Protein AF-A0A242DEB0-F1 (afdb_monomer)

Foldseek 3Di:
DPDWDWDDDPQWIWIWDDDPFKIKIKTFHAPDQQDPVNVQVCCCVPVVDGPVQKDKAQCVVVVCVVVVDDPPGRTPGIMMIMGGDDDD

Sequence (88 aa):
MKLLKLYAYDRTKIIYADRFDTIDLLLLNRKRKISHQEVDTIIHRLLKVDREAVNVNVGYKKQIMEAGLRPKEDYKDIIAIEYKVPKE

pLDDT: mean 93.66, std 6.36, range [60.88, 98.25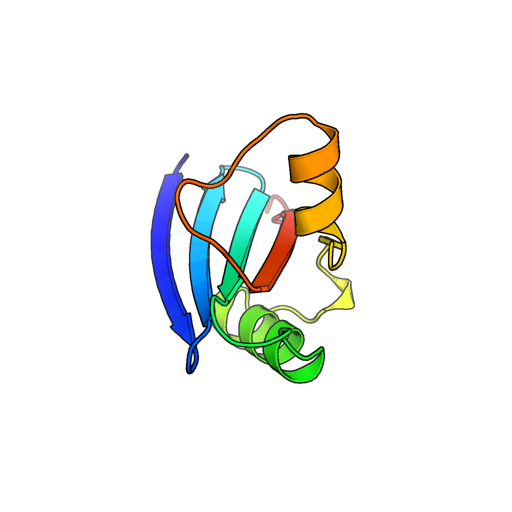]

Secondary structure (DSSP, 8-state):
--EEEEEEETTEEEEEEEETTEEEEEEEESSSPPPHHHHHHHHHHHHSS-GGGSEEETTHHHHHHHTT---SS--SEEEEEEEEPPP-

Nearest PDB structures (foldseek):
  1k3s-assembly1_A  TM=4.068E-01  e=1.869E-01  Salmonella enterica
  3rpx-assembly1_A  TM=7.996E-01  e=2.719E+00  Homo sapiens
  6szw-assembly1_A  TM=7.502E-01  e=3.238E+00  Homo sapiens
  1p32-assembly1_A  TM=7.261E-01  e=2.566E+00  Homo sapiens
  6szw-assembly1_B  TM=7.840E-01  e=3.856E+00  Homo sapiens

Mean predicted aligned error: 3.43 Å

Radius of gyration: 12.83 Å; Cα contacts (8 Å, |Δi|>4): 150; chains: 1; bounding box: 31×28×32 Å

Solvent-accessible surface area (backbone atoms only — not comparable to full-atom values): 5062 Å² total; per-residue (Å²): 118,81,45,77,50,81,50,73,55,96,76,32,38,31,43,39,39,34,36,97,56,34,38,37,38,42,39,39,16,57,84,45,76,81,49,70,68,58,51,46,52,49,41,38,71,75,70,72,43,61,67,89,70,39,51,75,37,79,59,40,49,59,54,41,47,74,72,68,50,74,70,97,60,81,54,62,25,33,33,39,34,43,31,70,55,80,84,130

Structure (mmCIF, N/CA/C/O backbone):
data_AF-A0A242DEB0-F1
#
_entry.id   AF-A0A242DEB0-F1
#
loop_
_atom_site.group_PDB
_atom_site.id
_atom_site.type_symbol
_atom_site.label_atom_id
_atom_site.label_alt_id
_atom_site.label_comp_id
_atom_site.label_asym_id
_atom_site.label_entity_id
_atom_site.label_seq_id
_atom_site.pdbx_PDB_ins_code
_atom_site.Cartn_x
_atom_site.Cartn_y
_atom_site.Cartn_z
_atom_site.occupancy
_atom_site.B_iso_or_equiv
_atom_site.auth_seq_id
_atom_site.auth_comp_id
_atom_site.auth_asym_id
_atom_site.auth_atom_id
_atom_site.pdbx_PDB_model_num
ATOM 1 N N . MET A 1 1 ? 2.489 3.314 -18.338 1.00 62.78 1 MET A N 1
ATOM 2 C CA . MET A 1 1 ? 1.507 3.502 -17.251 1.00 62.78 1 MET A CA 1
ATOM 3 C C . MET A 1 1 ? 0.194 3.861 -17.911 1.00 62.78 1 MET A C 1
ATOM 5 O O . MET A 1 1 ? 0.179 4.815 -18.679 1.00 62.78 1 MET A O 1
ATOM 9 N N . LYS A 1 2 ? -0.845 3.054 -17.706 1.00 79.50 2 LYS A N 1
ATOM 10 C CA . LYS A 1 2 ? -2.150 3.232 -18.349 1.00 79.50 2 LYS A CA 1
ATOM 11 C C . LYS A 1 2 ? -2.991 4.267 -17.603 1.00 79.50 2 LYS A C 1
ATOM 13 O O . LYS A 1 2 ? -3.725 5.024 -18.227 1.00 79.50 2 LYS A O 1
ATOM 18 N N . LEU A 1 3 ? -2.847 4.331 -16.278 1.00 88.62 3 LEU A N 1
ATOM 19 C CA . LEU A 1 3 ? -3.639 5.217 -15.433 1.00 88.62 3 LEU A CA 1
ATOM 20 C C . LEU A 1 3 ? -2.927 5.509 -14.104 1.00 88.62 3 LEU A C 1
ATOM 22 O O . LEU A 1 3 ? -2.362 4.611 -13.487 1.00 88.62 3 LEU A O 1
ATOM 26 N N . LEU A 1 4 ? -3.000 6.761 -13.647 1.00 93.56 4 LEU A N 1
ATOM 27 C CA . LEU A 1 4 ? -2.626 7.167 -12.292 1.00 93.56 4 LEU A CA 1
ATOM 28 C C . LEU A 1 4 ? -3.833 7.826 -11.633 1.00 93.56 4 LEU A C 1
ATOM 30 O O . LEU A 1 4 ? -4.416 8.755 -12.194 1.00 93.56 4 LEU A O 1
ATOM 34 N N . LYS A 1 5 ? -4.204 7.355 -10.445 1.00 95.88 5 LYS A N 1
ATOM 35 C CA . LYS A 1 5 ? -5.283 7.931 -9.640 1.00 95.88 5 LYS A CA 1
ATOM 36 C C . LYS A 1 5 ? -4.816 8.152 -8.209 1.00 95.88 5 LYS A C 1
ATOM 38 O O . LYS A 1 5 ? -3.981 7.418 -7.686 1.00 95.88 5 LYS A O 1
ATOM 43 N N . LEU A 1 6 ? -5.374 9.176 -7.576 1.00 96.56 6 LEU A N 1
ATOM 44 C CA . LEU A 1 6 ? -5.159 9.464 -6.165 1.00 96.56 6 LEU A CA 1
ATOM 45 C C . LEU A 1 6 ? -6.463 9.214 -5.422 1.00 96.56 6 LEU A C 1
ATOM 47 O O . LEU A 1 6 ? -7.505 9.755 -5.788 1.00 96.56 6 LEU A O 1
ATOM 51 N N . TYR A 1 7 ? -6.384 8.410 -4.372 1.00 96.44 7 TYR A N 1
ATOM 52 C CA . TYR A 1 7 ? -7.493 8.147 -3.470 1.00 96.44 7 TYR A CA 1
ATOM 53 C C . TYR A 1 7 ? -7.112 8.541 -2.046 1.00 96.44 7 TYR A C 1
ATOM 55 O O . TYR A 1 7 ? -5.940 8.730 -1.706 1.00 96.44 7 TYR A O 1
ATOM 63 N N . ALA A 1 8 ? -8.126 8.645 -1.198 1.00 95.31 8 ALA A N 1
ATOM 64 C CA . ALA A 1 8 ? -7.955 8.776 0.234 1.00 95.31 8 ALA A CA 1
ATOM 65 C C . ALA A 1 8 ? -8.907 7.812 0.940 1.00 95.31 8 ALA A C 1
ATOM 67 O O . ALA A 1 8 ? -10.056 7.645 0.528 1.00 95.31 8 ALA A O 1
ATOM 68 N N . TYR A 1 9 ? -8.418 7.198 2.009 1.00 95.38 9 TYR A N 1
ATOM 69 C CA . TYR A 1 9 ? -9.214 6.417 2.942 1.00 95.38 9 TYR A CA 1
ATOM 70 C C . TYR A 1 9 ? -8.854 6.875 4.356 1.00 95.38 9 TYR A C 1
ATOM 72 O O . TYR A 1 9 ? -7.709 6.725 4.782 1.00 95.38 9 TYR A O 1
ATOM 80 N N . ASP A 1 10 ? -9.803 7.510 5.050 1.00 90.88 10 ASP A N 1
ATOM 81 C CA . ASP A 1 10 ? -9.548 8.241 6.301 1.00 90.88 10 ASP A CA 1
ATOM 82 C C . ASP A 1 10 ? -8.359 9.223 6.157 1.00 90.88 10 ASP A C 1
ATOM 84 O O . ASP A 1 10 ? -8.458 10.241 5.471 1.00 90.88 10 ASP A O 1
ATOM 88 N N . ARG A 1 11 ? -7.214 8.915 6.778 1.00 93.00 11 ARG A N 1
ATOM 89 C CA . ARG A 1 11 ? -5.985 9.726 6.769 1.00 93.00 11 ARG A CA 1
ATOM 90 C C . ARG A 1 11 ? -4.873 9.118 5.916 1.00 93.00 11 ARG A C 1
ATOM 92 O O . ARG A 1 11 ? -3.772 9.673 5.880 1.00 93.00 11 ARG A O 1
ATOM 99 N N . THR A 1 12 ? -5.148 8.000 5.252 1.00 97.25 12 THR A N 1
ATOM 100 C CA . THR A 1 12 ? -4.222 7.321 4.350 1.00 97.25 12 THR A CA 1
ATOM 101 C C . THR A 1 12 ? -4.458 7.812 2.929 1.00 97.25 12 THR A C 1
ATOM 103 O O . THR A 1 12 ? -5.541 7.655 2.363 1.00 97.25 12 THR A O 1
ATOM 106 N N . LYS A 1 13 ? -3.430 8.429 2.347 1.00 97.31 13 LYS A N 1
ATOM 107 C CA . LYS A 1 13 ? -3.392 8.754 0.920 1.00 97.31 13 LYS A CA 1
ATOM 108 C C . LYS A 1 13 ? -2.982 7.502 0.159 1.00 97.31 13 LYS A C 1
ATOM 110 O O . LYS A 1 13 ? -2.095 6.782 0.605 1.00 97.31 13 LYS A O 1
ATOM 115 N N . ILE A 1 14 ? -3.610 7.257 -0.979 1.00 98.25 14 ILE A N 1
ATOM 116 C CA . ILE A 1 14 ? -3.363 6.067 -1.787 1.00 98.25 14 ILE A CA 1
ATOM 117 C C . ILE A 1 14 ? -3.019 6.535 -3.193 1.00 98.25 14 ILE A C 1
ATOM 119 O O . ILE A 1 14 ? -3.825 7.197 -3.850 1.00 98.25 14 ILE A O 1
ATOM 123 N N . ILE A 1 15 ? -1.819 6.198 -3.646 1.00 97.25 15 ILE A N 1
ATOM 124 C CA . ILE A 1 15 ? -1.426 6.354 -5.043 1.00 97.25 15 ILE A CA 1
ATOM 125 C C . ILE A 1 15 ? -1.756 5.044 -5.740 1.00 97.25 15 ILE A C 1
ATOM 127 O O . ILE A 1 15 ? -1.240 4.006 -5.347 1.00 97.25 15 ILE A O 1
ATOM 131 N N . TYR A 1 16 ? -2.619 5.103 -6.745 1.00 97.50 16 TYR A N 1
ATOM 132 C CA . TYR A 1 16 ? -3.008 3.971 -7.574 1.00 97.50 16 TYR A CA 1
ATOM 133 C C . TYR A 1 16 ? -2.336 4.116 -8.935 1.00 97.50 16 TYR A C 1
ATOM 135 O O . TYR A 1 16 ? -2.620 5.083 -9.648 1.00 97.50 16 TYR A O 1
ATOM 143 N N . ALA A 1 17 ? -1.470 3.177 -9.297 1.00 96.44 17 ALA A N 1
ATOM 144 C CA . ALA A 1 17 ? -0.780 3.153 -10.578 1.00 96.44 17 ALA A CA 1
ATOM 145 C C . ALA A 1 17 ? -1.123 1.865 -11.334 1.00 96.44 17 ALA A C 1
ATOM 147 O O . ALA A 1 17 ? -0.728 0.775 -10.940 1.00 96.44 17 ALA A O 1
ATOM 148 N N . ASP A 1 18 ? -1.846 2.008 -12.440 1.00 94.06 18 ASP A N 1
ATOM 149 C CA . ASP A 1 18 ? -2.147 0.924 -13.372 1.00 94.06 18 ASP A CA 1
ATOM 150 C C . ASP A 1 18 ? -1.046 0.853 -14.436 1.00 94.06 18 ASP A C 1
ATOM 152 O O . ASP A 1 18 ? -0.791 1.802 -15.203 1.00 94.06 18 ASP A O 1
ATOM 156 N N . ARG A 1 19 ? -0.371 -0.287 -14.472 1.00 90.31 19 ARG A N 1
ATOM 157 C CA . ARG A 1 19 ? 0.551 -0.711 -15.517 1.00 90.31 19 ARG A CA 1
ATOM 158 C C . ARG A 1 19 ? -0.101 -1.883 -16.255 1.00 90.31 19 ARG A C 1
ATOM 160 O O . ARG A 1 19 ? -0.900 -2.614 -15.695 1.00 90.31 19 ARG A O 1
ATOM 167 N N . PHE A 1 20 ? 0.281 -2.083 -17.516 1.00 85.31 20 PHE A N 1
ATOM 168 C CA . PHE A 1 20 ? -0.358 -3.064 -18.405 1.00 85.31 20 PHE A CA 1
ATOM 169 C C . PHE A 1 20 ? -0.575 -4.453 -17.780 1.00 85.31 20 PHE A C 1
ATOM 171 O O . PHE A 1 20 ? -1.634 -5.032 -17.985 1.00 85.31 20 PHE A O 1
ATOM 178 N N . ASP A 1 21 ? 0.390 -4.936 -16.993 1.00 91.81 21 ASP A N 1
ATOM 179 C CA . ASP A 1 21 ? 0.356 -6.267 -16.379 1.00 91.81 21 ASP A CA 1
ATOM 180 C C . ASP A 1 21 ? 0.200 -6.222 -14.844 1.00 91.81 21 ASP A C 1
ATOM 182 O O . ASP A 1 21 ? 0.042 -7.259 -14.197 1.00 91.81 21 ASP A O 1
ATOM 186 N N . THR A 1 22 ? 0.285 -5.037 -14.229 1.00 95.06 22 THR A N 1
ATOM 187 C CA . THR A 1 22 ? 0.299 -4.891 -12.767 1.00 95.06 22 THR A CA 1
ATOM 188 C C . THR A 1 22 ? -0.400 -3.623 -12.300 1.00 95.06 22 T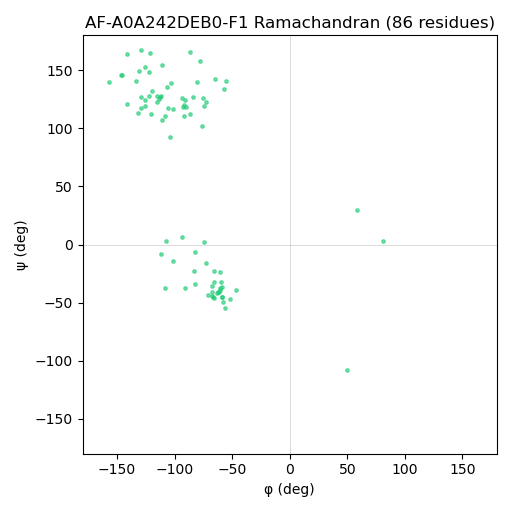HR A C 1
ATOM 190 O O . THR A 1 22 ? -0.313 -2.573 -12.927 1.00 95.06 22 THR A O 1
ATOM 193 N N . ILE A 1 23 ? -1.047 -3.690 -11.143 1.00 96.44 23 ILE A N 1
ATOM 194 C CA . ILE A 1 23 ? -1.562 -2.519 -10.439 1.00 96.44 23 ILE A CA 1
ATOM 195 C C . ILE A 1 23 ? -0.779 -2.364 -9.140 1.00 96.44 23 IL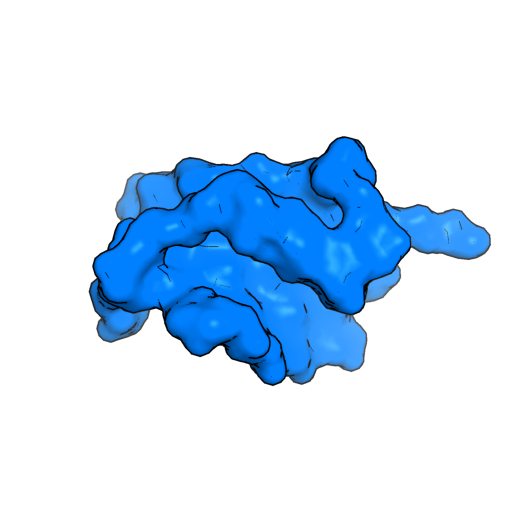E A C 1
ATOM 197 O O . ILE A 1 23 ? -0.740 -3.285 -8.326 1.00 96.44 23 ILE A O 1
ATOM 201 N N . ASP A 1 24 ? -0.199 -1.186 -8.925 1.00 97.12 24 ASP A N 1
ATOM 202 C CA . ASP A 1 24 ? 0.480 -0.847 -7.679 1.00 97.12 24 ASP A CA 1
ATOM 203 C C . ASP A 1 24 ? -0.343 0.136 -6.862 1.00 97.12 24 ASP A C 1
ATOM 205 O O . ASP A 1 24 ? -0.815 1.158 -7.373 1.00 97.12 24 ASP A O 1
ATOM 209 N N . LEU A 1 25 ? -0.442 -0.135 -5.565 1.00 97.88 25 LEU A N 1
ATOM 210 C CA . LEU A 1 25 ? -0.938 0.818 -4.587 1.00 97.88 25 LEU A CA 1
ATOM 211 C C . LEU A 1 25 ? 0.198 1.229 -3.656 1.00 97.88 25 LEU A C 1
ATOM 213 O O . LEU A 1 25 ? 0.833 0.384 -3.025 1.00 97.88 25 LEU A O 1
ATOM 217 N N . LEU A 1 26 ? 0.412 2.535 -3.514 1.00 97.50 26 LEU A N 1
ATOM 218 C CA . LEU A 1 26 ? 1.265 3.087 -2.468 1.00 97.50 26 LEU A CA 1
ATOM 219 C C . LEU A 1 26 ? 0.395 3.780 -1.427 1.00 97.50 26 LEU A C 1
ATOM 221 O O . LEU A 1 26 ? -0.204 4.825 -1.691 1.00 97.50 26 LEU A O 1
ATOM 225 N N . LEU A 1 27 ? 0.324 3.183 -0.245 1.00 97.88 27 LEU A N 1
ATOM 226 C CA . LEU A 1 27 ? -0.437 3.692 0.882 1.00 97.88 27 LEU A CA 1
ATOM 227 C C . LEU A 1 27 ? 0.493 4.526 1.758 1.00 97.88 27 LEU A C 1
ATOM 229 O O . LEU A 1 27 ? 1.550 4.066 2.187 1.00 97.88 27 LEU A O 1
ATOM 233 N N . LEU A 1 28 ? 0.084 5.758 2.026 1.00 97.06 28 LEU A N 1
ATOM 234 C CA . LEU A 1 28 ? 0.889 6.782 2.671 1.00 97.06 28 LEU A CA 1
ATOM 235 C C . LEU A 1 28 ? 0.112 7.385 3.836 1.00 97.06 28 LEU A C 1
ATOM 237 O O . LEU A 1 28 ? -0.913 8.041 3.633 1.00 97.06 28 LEU A O 1
ATOM 241 N N . ASN A 1 29 ? 0.619 7.229 5.059 1.00 97.06 29 ASN A N 1
ATOM 242 C CA . ASN A 1 29 ? 0.013 7.845 6.236 1.00 97.06 29 ASN A CA 1
ATOM 243 C C . ASN A 1 29 ? 1.038 8.678 7.006 1.00 97.06 29 ASN A C 1
ATOM 245 O O . ASN A 1 29 ? 2.092 8.197 7.419 1.00 97.06 29 ASN A O 1
ATOM 249 N N . ARG A 1 30 ? 0.725 9.960 7.216 1.00 95.62 30 ARG A N 1
ATOM 250 C CA . ARG A 1 30 ? 1.617 10.890 7.927 1.00 95.62 30 ARG A CA 1
ATOM 251 C C . ARG A 1 30 ? 1.507 10.805 9.446 1.00 95.62 30 ARG A C 1
ATOM 253 O O . ARG A 1 30 ? 2.424 11.224 10.135 1.00 95.62 30 ARG A O 1
ATOM 260 N N . LYS A 1 31 ? 0.390 10.307 9.982 1.00 95.00 31 LYS A N 1
ATOM 261 C CA . LYS A 1 31 ? 0.070 10.439 11.413 1.00 95.00 31 LYS A CA 1
ATOM 262 C C . LYS A 1 31 ? 0.189 9.132 12.188 1.00 95.00 31 LYS A C 1
ATOM 264 O O . LYS A 1 31 ? 0.609 9.156 13.340 1.00 95.00 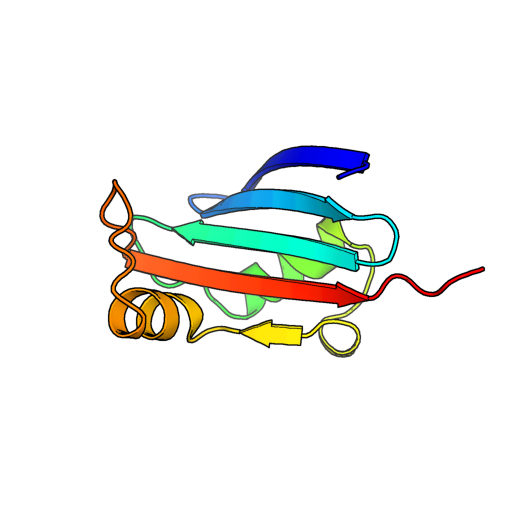31 LYS A O 1
ATOM 269 N N . ARG A 1 32 ? -0.186 7.999 11.590 1.00 95.56 32 ARG A N 1
ATOM 270 C CA . ARG A 1 32 ? -0.255 6.700 12.278 1.00 95.56 32 ARG A CA 1
ATOM 271 C C . ARG A 1 32 ? 0.223 5.552 11.397 1.00 95.56 32 ARG A C 1
ATOM 273 O O . ARG A 1 32 ? 0.311 5.706 10.184 1.00 95.56 32 ARG A O 1
ATOM 280 N N . LYS A 1 33 ? 0.505 4.409 12.032 1.00 96.56 33 LYS A N 1
ATOM 281 C CA . LYS A 1 33 ? 0.645 3.136 11.319 1.00 96.56 33 LYS A CA 1
ATOM 282 C C . LYS A 1 33 ? -0.686 2.737 10.692 1.00 96.56 33 LYS A C 1
ATOM 284 O O . LYS A 1 33 ? -1.741 2.955 11.297 1.00 96.56 33 LYS A O 1
ATOM 289 N N . ILE A 1 34 ? -0.618 2.167 9.500 1.00 97.00 34 ILE A N 1
ATOM 290 C CA . ILE A 1 34 ? -1.781 1.681 8.762 1.00 97.00 34 ILE A CA 1
ATOM 291 C C . ILE A 1 34 ? -2.087 0.272 9.278 1.00 97.00 34 ILE A C 1
ATOM 293 O O . ILE A 1 34 ? -1.197 -0.573 9.365 1.00 97.00 34 ILE A O 1
ATOM 297 N N . SER A 1 35 ? -3.328 0.026 9.698 1.00 96.75 35 SER A N 1
ATOM 298 C CA . SER A 1 35 ? -3.710 -1.275 10.257 1.00 96.75 35 SER A CA 1
ATOM 299 C C . SER A 1 35 ? -3.913 -2.318 9.156 1.00 96.75 35 SER A C 1
ATOM 301 O O . SER A 1 35 ? -4.202 -1.977 8.011 1.00 96.75 35 SER A O 1
ATOM 303 N N . HIS A 1 36 ? -3.820 -3.606 9.503 1.00 95.69 36 HIS A N 1
ATOM 304 C CA . HIS A 1 36 ? -4.084 -4.687 8.545 1.00 95.69 36 HIS A CA 1
ATOM 305 C C . HIS A 1 36 ? -5.497 -4.605 7.962 1.00 95.69 36 HIS A C 1
ATOM 307 O O . HIS A 1 36 ? -5.645 -4.631 6.750 1.00 95.69 36 HIS A O 1
ATOM 313 N N . GLN A 1 37 ? -6.506 -4.377 8.806 1.00 95.88 37 GLN A N 1
ATOM 314 C CA . GLN A 1 37 ? -7.893 -4.222 8.365 1.00 95.88 37 GLN A CA 1
ATOM 315 C C . GLN A 1 37 ? -8.073 -3.055 7.379 1.00 95.88 37 GLN A C 1
ATOM 317 O O . GLN A 1 37 ? -8.877 -3.139 6.451 1.00 95.88 37 GLN A O 1
ATOM 322 N N . GLU A 1 38 ? -7.336 -1.957 7.570 1.00 96.38 38 GLU A N 1
ATOM 323 C CA . GLU A 1 38 ? -7.363 -0.812 6.658 1.00 96.38 38 GLU A CA 1
ATOM 324 C C . GLU A 1 38 ? -6.756 -1.175 5.299 1.00 96.38 38 GLU A C 1
ATOM 326 O O . GLU A 1 38 ? -7.359 -0.881 4.268 1.00 96.38 38 GLU A O 1
ATOM 331 N N . VAL A 1 39 ? -5.623 -1.883 5.297 1.00 97.12 39 VAL A N 1
ATOM 332 C CA . VAL A 1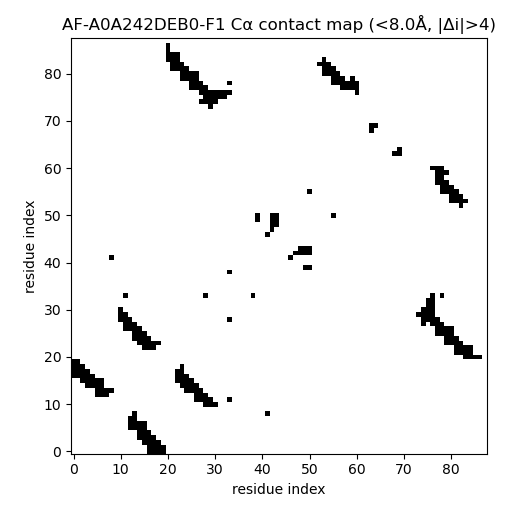 39 ? -5.010 -2.431 4.078 1.00 97.12 39 VAL A CA 1
ATOM 333 C C . VAL A 1 39 ? -5.982 -3.359 3.345 1.00 97.12 39 VAL A C 1
ATOM 335 O O . VAL A 1 39 ? -6.228 -3.155 2.158 1.00 97.12 39 VAL A O 1
ATOM 338 N N . ASP A 1 40 ? -6.593 -4.310 4.050 1.00 96.38 40 ASP A N 1
ATOM 339 C CA . ASP A 1 40 ? -7.511 -5.296 3.465 1.00 96.38 40 ASP A CA 1
ATOM 340 C C . ASP A 1 40 ? -8.751 -4.619 2.870 1.00 96.38 40 ASP A C 1
ATOM 342 O O . ASP A 1 40 ? -9.165 -4.912 1.748 1.00 96.38 40 ASP A O 1
ATOM 346 N N . THR A 1 41 ? -9.295 -3.624 3.576 1.00 96.81 41 THR A N 1
ATOM 347 C CA . THR A 1 41 ? -10.432 -2.832 3.087 1.00 96.81 41 THR A CA 1
ATOM 348 C C . THR A 1 41 ? -10.075 -2.065 1.814 1.00 96.81 41 THR A C 1
ATOM 350 O O . THR A 1 41 ? -10.893 -1.982 0.895 1.00 96.81 41 THR A O 1
ATOM 353 N N . ILE A 1 42 ? -8.870 -1.491 1.743 1.00 97.06 42 ILE A N 1
ATOM 354 C CA . ILE A 1 42 ? -8.391 -0.760 0.564 1.00 97.06 42 ILE A CA 1
ATOM 355 C C . ILE A 1 42 ? -8.217 -1.711 -0.625 1.00 97.06 42 ILE A C 1
ATOM 357 O O . ILE A 1 42 ? -8.701 -1.392 -1.713 1.00 97.06 42 ILE A O 1
ATOM 361 N N . ILE A 1 43 ? -7.588 -2.874 -0.418 1.00 97.50 43 ILE A N 1
ATOM 362 C CA . ILE A 1 43 ? -7.407 -3.913 -1.446 1.00 97.50 43 ILE A CA 1
ATOM 363 C C . ILE A 1 43 ? -8.771 -4.328 -2.003 1.00 97.50 43 ILE A C 1
ATOM 365 O O . ILE A 1 43 ? -9.021 -4.178 -3.200 1.00 97.50 43 ILE A O 1
ATOM 369 N N . HIS A 1 44 ? -9.694 -4.729 -1.129 1.00 97.06 44 HIS A N 1
ATOM 370 C CA . HIS A 1 44 ? -11.014 -5.195 -1.537 1.00 97.06 44 HIS A CA 1
ATOM 371 C C . HIS A 1 44 ? -11.813 -4.108 -2.274 1.00 97.06 44 HIS A C 1
ATOM 373 O O . HIS A 1 44 ? -12.453 -4.360 -3.298 1.00 97.06 44 HIS A O 1
ATOM 379 N N . ARG A 1 45 ? -11.758 -2.850 -1.811 1.00 95.81 45 ARG A N 1
ATOM 380 C CA . ARG A 1 45 ? -12.504 -1.750 -2.444 1.00 95.81 45 ARG A CA 1
ATOM 381 C C . ARG A 1 45 ? -11.942 -1.342 -3.801 1.00 95.81 45 ARG A C 1
ATOM 383 O O . ARG A 1 45 ? -12.752 -1.096 -4.702 1.00 95.81 45 ARG A O 1
ATOM 390 N N . LEU A 1 46 ? -10.618 -1.224 -3.928 1.00 95.62 46 LEU A N 1
ATOM 391 C CA . LEU A 1 46 ? -9.965 -0.669 -5.119 1.00 95.62 46 LEU A CA 1
ATOM 392 C C . LEU A 1 46 ? -9.619 -1.723 -6.169 1.00 95.62 46 LEU A C 1
ATOM 394 O O . LEU A 1 46 ? -9.734 -1.432 -7.356 1.00 95.62 46 LEU A O 1
ATOM 398 N N . LEU A 1 47 ? -9.199 -2.914 -5.747 1.00 94.94 47 LEU A N 1
ATOM 399 C CA . LEU A 1 47 ? -8.729 -3.972 -6.645 1.00 94.94 47 LEU A CA 1
ATOM 400 C C . LEU A 1 47 ? -9.775 -5.061 -6.881 1.00 94.94 47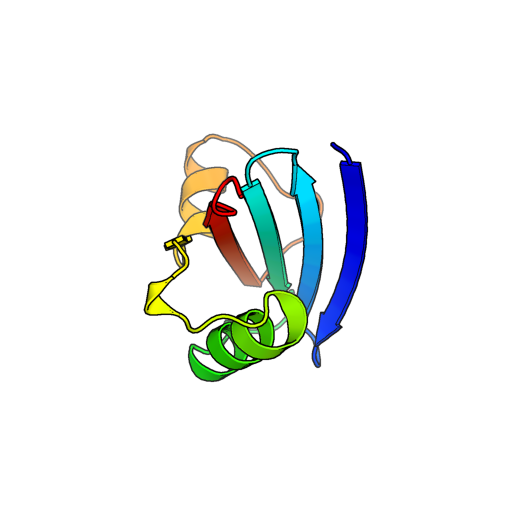 LEU A C 1
ATOM 402 O O . LEU A 1 47 ? -9.632 -5.818 -7.831 1.00 94.94 47 LEU A O 1
ATOM 406 N N . LYS A 1 48 ? -10.839 -5.109 -6.064 1.00 95.38 48 LYS A N 1
ATOM 407 C CA . LYS A 1 48 ? -11.905 -6.127 -6.143 1.00 95.38 48 LYS A CA 1
ATOM 408 C C . LYS A 1 48 ? -11.390 -7.562 -5.985 1.00 95.38 48 LYS A C 1
ATOM 410 O O . LYS A 1 48 ? -11.982 -8.490 -6.521 1.00 95.38 48 LYS A O 1
ATOM 415 N N . VAL A 1 49 ? -10.306 -7.724 -5.232 1.00 95.38 49 VAL A N 1
ATOM 416 C CA . VAL A 1 49 ? -9.707 -9.018 -4.889 1.00 95.38 49 VAL A CA 1
ATOM 417 C C . VAL A 1 49 ? -9.479 -9.109 -3.386 1.00 95.38 49 VAL A C 1
ATOM 419 O O . VAL A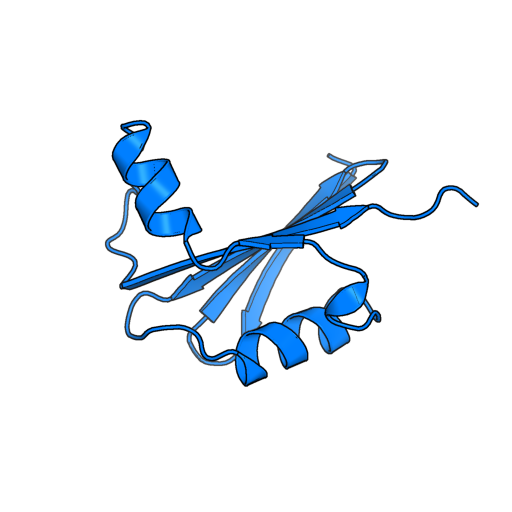 1 49 ? -9.540 -8.095 -2.685 1.00 95.38 49 VAL A O 1
ATOM 422 N N . ASP A 1 50 ? -9.195 -10.314 -2.907 1.00 93.50 50 ASP A N 1
ATOM 423 C CA . ASP A 1 50 ? -8.798 -10.552 -1.523 1.00 93.50 50 ASP A CA 1
ATOM 424 C C . ASP A 1 50 ? -7.284 -10.382 -1.331 1.00 93.50 50 ASP A C 1
ATOM 426 O O . ASP A 1 50 ? -6.507 -10.292 -2.289 1.00 93.50 50 ASP A O 1
ATOM 430 N N . ARG A 1 51 ? -6.854 -10.290 -0.068 1.00 91.94 51 ARG A N 1
ATOM 431 C CA . ARG A 1 51 ? -5.464 -9.981 0.303 1.00 91.94 51 ARG A CA 1
ATOM 432 C C . ARG A 1 51 ? -4.480 -11.018 -0.245 1.00 91.94 51 ARG A C 1
ATOM 434 O O . ARG A 1 51 ? -3.349 -10.677 -0.573 1.00 91.94 51 ARG A O 1
ATOM 441 N N . GLU A 1 52 ? -4.905 -12.268 -0.355 1.00 94.62 52 GLU A N 1
ATOM 442 C CA . GLU A 1 52 ? -4.111 -13.406 -0.818 1.00 94.62 52 GLU A CA 1
ATOM 443 C C . GLU A 1 52 ? -3.717 -13.284 -2.295 1.00 94.62 52 GLU A C 1
ATOM 445 O O . GLU A 1 52 ? -2.725 -13.871 -2.721 1.00 94.62 52 GLU A O 1
ATOM 450 N N . ALA A 1 53 ? -4.465 -12.498 -3.075 1.00 95.38 53 ALA A N 1
ATOM 451 C CA . ALA A 1 53 ? -4.192 -12.266 -4.489 1.00 95.38 53 ALA A CA 1
ATOM 452 C C . ALA A 1 53 ? -3.127 -11.181 -4.734 1.00 95.38 53 ALA A C 1
ATOM 454 O O . ALA A 1 53 ? -2.733 -10.956 -5.880 1.00 95.38 53 ALA A O 1
ATOM 455 N N . VAL A 1 54 ? -2.668 -10.485 -3.688 1.00 97.06 54 VAL A N 1
ATOM 456 C CA . VAL A 1 54 ? -1.741 -9.354 -3.809 1.00 97.06 54 VAL A CA 1
ATOM 457 C C . VAL A 1 54 ? -0.497 -9.541 -2.948 1.00 97.06 54 VAL A C 1
ATOM 459 O O . VAL A 1 54 ? -0.513 -10.180 -1.899 1.00 97.06 54 VAL A O 1
ATOM 462 N N . ASN A 1 55 ? 0.606 -8.928 -3.367 1.00 97.81 55 ASN A N 1
ATOM 463 C CA . ASN A 1 55 ? 1.817 -8.865 -2.564 1.00 97.81 55 ASN A CA 1
ATOM 464 C C . ASN A 1 55 ? 1.803 -7.589 -1.714 1.00 97.81 55 ASN A C 1
ATOM 466 O O . ASN A 1 55 ? 1.924 -6.486 -2.248 1.00 97.81 55 ASN A O 1
ATOM 470 N N . VAL A 1 56 ? 1.656 -7.734 -0.395 1.00 97.75 56 VAL A N 1
ATOM 471 C CA . VAL A 1 56 ? 1.630 -6.610 0.553 1.00 97.75 56 VAL A CA 1
ATOM 472 C C . VAL A 1 56 ? 2.975 -6.477 1.255 1.00 97.75 56 VAL A C 1
ATOM 474 O O . VAL A 1 56 ? 3.358 -7.312 2.073 1.00 97.75 56 VAL A O 1
ATOM 477 N N . ASN A 1 57 ? 3.651 -5.357 1.029 1.00 97.25 57 ASN A N 1
ATOM 478 C CA . ASN A 1 57 ? 4.893 -5.013 1.699 1.00 97.25 57 ASN A CA 1
ATOM 479 C C . ASN A 1 57 ? 4.667 -3.943 2.776 1.00 97.25 57 ASN A C 1
ATOM 481 O O . ASN A 1 57 ? 4.736 -2.737 2.524 1.00 97.25 57 ASN A O 1
ATOM 485 N N . VAL A 1 58 ? 4.439 -4.404 4.007 1.00 95.06 58 VAL A N 1
ATOM 486 C CA . VAL A 1 58 ? 4.270 -3.542 5.192 1.00 95.06 58 VAL A CA 1
ATOM 487 C C . VAL A 1 58 ? 5.577 -2.889 5.667 1.00 95.06 58 VAL A C 1
ATOM 489 O O . VAL A 1 58 ? 5.552 -1.945 6.450 1.00 95.06 58 VAL A O 1
ATOM 492 N N . GLY A 1 59 ? 6.733 -3.387 5.215 1.00 93.44 59 GLY A N 1
ATOM 493 C CA . GLY A 1 59 ? 8.062 -2.880 5.571 1.00 93.44 59 GLY A CA 1
ATOM 494 C C . GLY A 1 59 ? 8.615 -1.848 4.589 1.00 93.44 59 GLY A C 1
ATOM 495 O O . GLY A 1 59 ? 9.775 -1.448 4.716 1.00 93.44 59 GLY A O 1
ATOM 496 N N . TYR A 1 60 ? 7.814 -1.414 3.613 1.00 96.06 60 TYR A N 1
ATOM 497 C CA . TYR A 1 60 ? 8.303 -0.654 2.466 1.00 96.06 60 TYR A CA 1
ATOM 498 C C . TYR A 1 60 ? 8.961 0.674 2.856 1.00 96.06 60 TYR A C 1
ATOM 500 O O . TYR A 1 60 ? 10.011 1.012 2.313 1.00 96.06 60 TYR A O 1
ATOM 508 N N . LYS A 1 61 ? 8.436 1.387 3.869 1.00 94.75 61 LYS A N 1
ATOM 509 C CA . LYS A 1 61 ? 9.094 2.593 4.408 1.00 94.75 61 LYS A CA 1
ATOM 510 C C . LYS A 1 61 ? 10.561 2.339 4.770 1.00 94.75 61 LYS A C 1
ATOM 512 O O . LYS A 1 61 ? 11.418 3.154 4.449 1.00 94.75 61 LYS A O 1
ATOM 517 N N . LYS A 1 62 ? 10.854 1.240 5.470 1.00 94.56 62 LYS A N 1
ATOM 518 C CA . LYS A 1 62 ? 12.221 0.924 5.900 1.00 94.56 62 LYS A CA 1
ATOM 519 C C . LYS A 1 62 ? 13.104 0.631 4.687 1.00 94.56 62 LYS A C 1
ATOM 521 O O . LYS A 1 62 ? 14.173 1.218 4.577 1.00 94.56 62 LYS A O 1
ATOM 526 N N . GLN A 1 63 ? 12.605 -0.173 3.750 1.00 95.12 63 GLN A N 1
ATOM 527 C CA . GLN A 1 63 ? 13.336 -0.538 2.535 1.00 95.12 63 GLN A CA 1
ATOM 528 C C . GLN A 1 63 ? 13.735 0.678 1.694 1.00 95.12 63 GLN A C 1
ATOM 530 O O . GLN A 1 63 ? 14.884 0.777 1.274 1.00 95.12 63 GLN A O 1
ATOM 535 N N . ILE A 1 64 ? 12.826 1.636 1.472 1.00 93.81 64 ILE A N 1
ATOM 536 C CA . ILE A 1 64 ? 13.164 2.824 0.671 1.00 93.81 64 ILE A CA 1
ATOM 537 C C . ILE A 1 64 ? 14.185 3.722 1.379 1.00 93.81 64 ILE A C 1
ATOM 539 O O . ILE A 1 64 ? 15.061 4.284 0.727 1.00 93.81 64 ILE A O 1
ATOM 543 N N . MET A 1 65 ? 14.112 3.821 2.709 1.00 92.94 65 MET A N 1
ATOM 544 C CA . MET A 1 65 ? 15.071 4.595 3.500 1.00 92.94 65 MET A CA 1
ATOM 545 C C . MET A 1 65 ? 16.462 3.952 3.458 1.00 92.94 65 MET A C 1
ATOM 547 O O . MET A 1 65 ? 17.457 4.659 3.318 1.00 92.94 65 MET A O 1
ATOM 551 N N . GLU A 1 66 ? 16.530 2.620 3.533 1.00 95.00 66 GLU A N 1
ATOM 552 C CA . GLU A 1 66 ? 17.768 1.842 3.3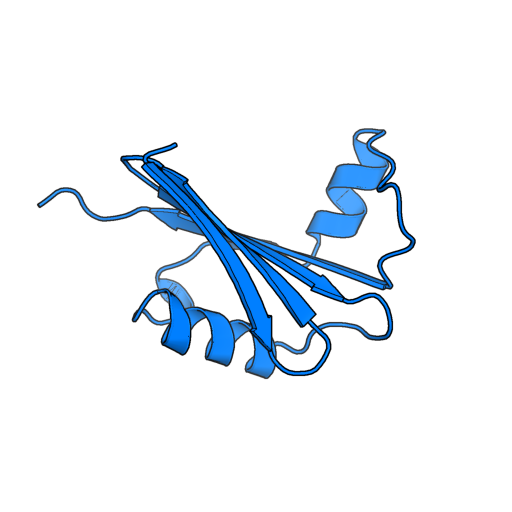88 1.00 95.00 66 GLU A CA 1
ATOM 553 C C . GLU A 1 66 ? 18.350 1.939 1.973 1.00 95.00 66 GLU A C 1
ATOM 555 O O . GLU A 1 66 ? 19.565 1.992 1.811 1.00 95.00 66 GLU A O 1
ATOM 560 N N . ALA A 1 67 ? 17.496 2.067 0.955 1.00 94.38 67 ALA A N 1
ATOM 561 C CA . ALA A 1 67 ? 17.898 2.343 -0.424 1.00 94.38 67 ALA A CA 1
ATOM 562 C C . ALA A 1 67 ? 18.338 3.806 -0.664 1.00 94.38 67 ALA A C 1
ATOM 564 O O . ALA A 1 67 ? 18.631 4.186 -1.797 1.00 94.38 67 ALA A O 1
ATOM 565 N N . GLY A 1 68 ? 18.364 4.650 0.375 1.00 92.44 68 GLY A N 1
ATOM 566 C CA . GLY A 1 68 ? 18.786 6.051 0.291 1.00 92.44 68 GLY A CA 1
ATOM 567 C C . GLY A 1 68 ? 17.714 7.017 -0.221 1.00 92.44 68 GLY A C 1
ATOM 568 O O . GLY A 1 68 ? 17.978 8.216 -0.342 1.00 92.44 68 GLY A O 1
ATOM 569 N N . LEU A 1 69 ? 16.492 6.544 -0.482 1.00 90.62 69 LEU A N 1
ATOM 570 C CA . LEU A 1 69 ? 15.377 7.401 -0.872 1.00 90.62 69 LEU A CA 1
ATOM 571 C C . LEU A 1 69 ? 14.855 8.151 0.353 1.00 90.62 69 LEU A C 1
ATOM 573 O O . LEU A 1 69 ? 14.478 7.554 1.361 1.00 90.62 69 LEU A O 1
ATOM 577 N N . ARG A 1 70 ? 14.786 9.480 0.249 1.00 88.56 70 ARG A N 1
ATOM 578 C CA . ARG A 1 70 ? 14.211 10.341 1.287 1.00 88.56 70 ARG A CA 1
ATOM 579 C C . ARG A 1 70 ? 12.903 10.945 0.785 1.00 88.56 70 ARG A C 1
ATOM 581 O O . ARG A 1 70 ? 12.940 11.822 -0.080 1.00 88.56 70 ARG A O 1
ATOM 588 N N . PRO A 1 71 ? 11.744 10.488 1.289 1.00 84.62 71 PRO A N 1
ATOM 589 C CA . PRO A 1 71 ? 10.471 11.118 0.974 1.00 84.62 71 PRO A CA 1
ATOM 590 C C . PRO A 1 71 ? 10.511 12.612 1.318 1.00 84.62 71 PRO A C 1
ATOM 592 O O . PRO A 1 71 ? 11.058 12.999 2.348 1.00 84.62 71 PRO A O 1
ATOM 595 N N . LYS A 1 72 ? 9.904 13.455 0.473 1.00 84.81 72 LYS A N 1
ATOM 596 C CA . LYS A 1 72 ? 9.822 14.911 0.716 1.00 84.81 72 LYS A CA 1
ATOM 597 C C . LYS A 1 72 ? 9.084 15.264 2.010 1.00 84.81 72 LYS A C 1
ATOM 599 O O . LYS A 1 72 ? 9.256 16.352 2.543 1.00 84.81 72 LYS A O 1
ATOM 604 N N . GLU A 1 73 ? 8.228 14.364 2.472 1.00 88.38 73 GLU A N 1
ATOM 605 C CA . GLU A 1 73 ? 7.395 14.544 3.649 1.00 88.38 73 GLU A CA 1
ATOM 606 C C . GLU A 1 73 ? 7.678 13.429 4.650 1.00 88.38 73 GLU A C 1
ATOM 608 O O . GLU A 1 73 ? 7.948 12.294 4.254 1.00 88.38 73 GLU A O 1
ATOM 613 N N . ASP A 1 74 ? 7.555 13.731 5.941 1.00 90.56 74 ASP A N 1
ATOM 614 C CA . ASP A 1 74 ? 7.653 12.704 6.973 1.00 90.56 74 ASP A CA 1
ATOM 615 C C . ASP A 1 74 ? 6.359 11.882 7.024 1.00 90.56 74 ASP A C 1
ATOM 617 O O . ASP A 1 74 ? 5.314 12.311 7.525 1.00 90.56 74 ASP A O 1
ATOM 621 N N . TYR A 1 75 ? 6.421 10.689 6.442 1.00 94.44 75 TYR A N 1
ATOM 622 C CA . TYR A 1 75 ? 5.355 9.703 6.531 1.00 94.44 75 TYR A CA 1
ATOM 623 C C . TYR A 1 75 ? 5.602 8.808 7.730 1.00 94.44 75 TYR A C 1
ATOM 625 O O . TYR A 1 75 ? 6.640 8.154 7.803 1.00 94.44 75 TYR A O 1
ATOM 633 N N . LYS A 1 76 ? 4.635 8.698 8.644 1.00 95.31 76 LYS A N 1
ATOM 634 C CA . LYS A 1 76 ? 4.716 7.744 9.754 1.00 95.31 76 LYS A CA 1
ATOM 635 C C . LYS A 1 76 ? 4.812 6.312 9.237 1.00 95.31 76 LYS A C 1
ATOM 637 O O . LYS A 1 76 ? 5.595 5.541 9.794 1.00 95.31 76 LYS A O 1
ATOM 642 N N . ASP A 1 77 ? 4.073 6.006 8.174 1.00 96.38 77 ASP A N 1
ATOM 643 C CA . ASP A 1 77 ? 4.005 4.679 7.580 1.00 96.38 77 ASP A CA 1
ATOM 644 C C . ASP A 1 77 ? 3.823 4.727 6.059 1.00 96.38 77 ASP A C 1
ATOM 646 O O . ASP A 1 77 ? 3.175 5.637 5.526 1.00 96.38 77 ASP A O 1
ATOM 650 N N . ILE A 1 78 ? 4.424 3.750 5.379 1.00 97.00 78 ILE A N 1
ATOM 651 C CA . ILE A 1 78 ? 4.349 3.573 3.928 1.00 97.00 78 ILE A CA 1
ATOM 652 C C . ILE A 1 78 ? 4.263 2.078 3.638 1.00 97.00 78 ILE A C 1
ATOM 654 O O . ILE A 1 78 ? 5.187 1.332 3.973 1.00 97.00 78 ILE A O 1
ATOM 658 N N . ILE A 1 79 ? 3.187 1.675 2.966 1.00 97.88 79 ILE A N 1
ATOM 659 C CA . ILE A 1 79 ? 2.940 0.294 2.545 1.00 97.88 79 ILE A CA 1
ATOM 660 C C . ILE A 1 79 ? 2.839 0.269 1.023 1.00 97.88 79 ILE A C 1
ATOM 662 O O . ILE A 1 79 ? 2.127 1.084 0.435 1.00 97.88 79 ILE A O 1
ATOM 666 N N . ALA A 1 80 ? 3.546 -0.667 0.397 1.00 98.00 80 ALA A N 1
ATOM 667 C CA . ALA A 1 80 ? 3.418 -0.943 -1.029 1.00 98.00 80 ALA A CA 1
ATOM 668 C C . ALA A 1 80 ? 2.601 -2.218 -1.237 1.00 98.00 80 ALA A C 1
ATOM 670 O O . ALA A 1 80 ? 2.767 -3.191 -0.500 1.00 98.00 80 ALA A O 1
ATOM 671 N N . ILE A 1 81 ? 1.719 -2.203 -2.229 1.00 98.19 81 ILE A N 1
ATOM 672 C CA . ILE A 1 81 ? 0.901 -3.347 -2.625 1.00 98.19 81 ILE A CA 1
ATOM 673 C C . ILE A 1 81 ? 1.059 -3.517 -4.128 1.00 98.19 81 ILE A C 1
ATOM 675 O O . ILE A 1 81 ? 0.839 -2.560 -4.865 1.00 98.19 81 ILE A O 1
ATOM 679 N N . GLU A 1 82 ? 1.411 -4.718 -4.568 1.00 97.75 82 GLU A N 1
ATOM 680 C CA . GLU A 1 82 ? 1.476 -5.075 -5.985 1.00 97.75 82 GLU A CA 1
ATOM 681 C C . GLU A 1 82 ? 0.433 -6.153 -6.281 1.00 97.75 82 GLU A C 1
ATOM 683 O O . GLU A 1 82 ? 0.387 -7.193 -5.620 1.00 97.75 82 GLU A O 1
ATOM 688 N N . TYR A 1 83 ? -0.395 -5.909 -7.290 1.00 97.38 83 TYR A N 1
ATOM 689 C CA . TYR A 1 83 ? -1.333 -6.876 -7.840 1.00 97.38 83 TYR A CA 1
ATOM 690 C C . TYR A 1 83 ? -0.946 -7.194 -9.280 1.00 97.38 83 TYR A C 1
ATOM 692 O O . TYR A 1 83 ? -0.868 -6.295 -10.116 1.00 97.38 83 TYR A O 1
ATOM 700 N N . LYS A 1 84 ? -0.707 -8.471 -9.583 1.00 95.75 84 LYS A N 1
ATOM 701 C CA . LYS A 1 84 ? -0.476 -8.933 -10.956 1.00 95.75 84 LYS A CA 1
ATOM 702 C C . LYS A 1 84 ? -1.822 -9.225 -11.594 1.00 95.75 84 LYS A C 1
ATOM 704 O O . 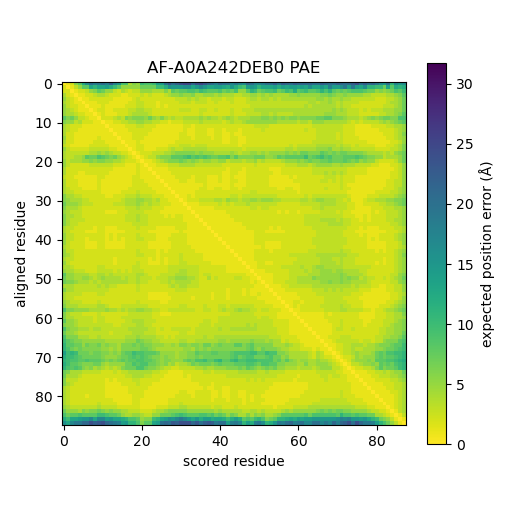LYS A 1 84 ? -2.504 -10.154 -11.172 1.00 95.75 84 LYS A O 1
ATOM 709 N N . VAL A 1 85 ? -2.198 -8.422 -12.584 1.00 90.25 85 VAL A N 1
ATOM 710 C CA . VAL A 1 85 ? -3.481 -8.579 -13.267 1.00 90.25 85 VAL A CA 1
ATOM 711 C C . VAL A 1 85 ? -3.383 -9.819 -14.160 1.00 90.25 85 VAL A C 1
ATOM 713 O O . VAL A 1 85 ? -2.469 -9.884 -14.988 1.00 90.25 85 VAL A O 1
ATOM 716 N N . PRO A 1 86 ? -4.264 -10.821 -13.998 1.00 84.94 86 PRO A N 1
ATOM 717 C CA . PRO A 1 86 ? -4.304 -11.960 -14.905 1.00 84.94 86 PRO A CA 1
ATOM 718 C C . PRO A 1 86 ? -4.526 -11.470 -16.339 1.00 84.94 86 PRO A C 1
ATOM 720 O O . PRO A 1 86 ? -5.381 -10.618 -16.575 1.00 84.94 86 PRO A O 1
ATOM 723 N N . LYS A 1 87 ? -3.743 -11.988 -17.289 1.00 74.94 87 LYS A N 1
ATOM 724 C CA . LYS A 1 87 ? -4.005 -11.760 -18.713 1.00 74.94 87 LYS A CA 1
ATOM 725 C C . LYS A 1 87 ? -5.208 -12.622 -19.084 1.00 74.94 87 LYS A C 1
ATOM 727 O O . LYS A 1 87 ? -5.145 -13.833 -18.876 1.00 74.94 87 LYS A O 1
ATOM 732 N N . GLU A 1 88 ? -6.286 -11.978 -19.526 1.00 60.88 88 GLU A N 1
ATOM 733 C CA . GLU A 1 88 ? -7.416 -12.655 -20.178 1.00 60.88 88 GLU A CA 1
ATOM 734 C C . GLU A 1 88 ? -6.957 -13.410 -21.431 1.00 60.88 88 GLU A C 1
ATOM 736 O O . GLU A 1 88 ? -6.024 -12.918 -22.115 1.00 60.88 88 GLU A O 1
#